Protein AF-A0A401Q8E2-F1 (afdb_monomer_lite)

Radius of gyration: 18.96 Å; chains: 1; bounding box: 40×31×49 Å

Structure (mmCIF, N/CA/C/O backbone):
data_AF-A0A401Q8E2-F1
#
_entry.id   AF-A0A401Q8E2-F1
#
loop_
_atom_site.group_PDB
_atom_site.id
_atom_site.type_symbol
_atom_site.label_atom_id
_atom_site.label_alt_id
_atom_site.label_comp_id
_atom_site.label_asym_id
_atom_site.label_entity_id
_atom_site.label_seq_id
_atom_site.pdbx_PDB_ins_code
_atom_site.Cartn_x
_atom_site.Cartn_y
_atom_site.Cartn_z
_atom_site.occupancy
_atom_site.B_iso_or_equiv
_atom_site.auth_seq_id
_atom_site.auth_comp_id
_atom_site.auth_asym_id
_atom_site.auth_atom_id
_atom_site.pdbx_PDB_model_num
ATOM 1 N N . LEU A 1 1 ? 2.905 4.002 6.937 1.00 76.94 1 LEU A N 1
ATOM 2 C CA . LEU A 1 1 ? 3.610 2.787 7.379 1.00 76.94 1 LEU A CA 1
ATOM 3 C C . LEU A 1 1 ? 5.098 3.098 7.454 1.00 76.94 1 LEU A C 1
ATOM 5 O O . LEU A 1 1 ? 5.553 3.261 8.570 1.00 76.94 1 LEU A O 1
ATOM 9 N N . SER A 1 2 ? 5.791 3.334 6.337 1.00 84.00 2 SER A N 1
ATOM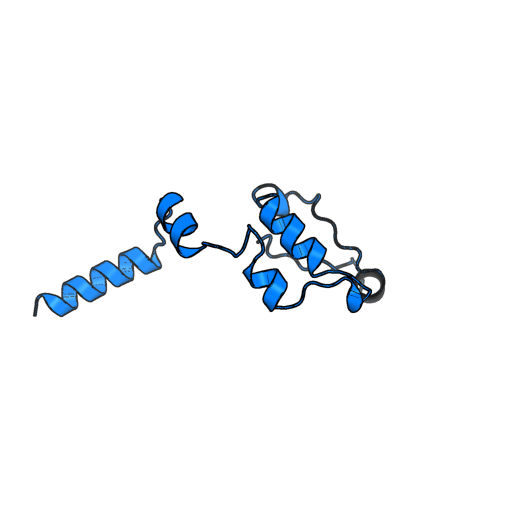 10 C CA . SER A 1 2 ? 7.158 3.897 6.322 1.00 84.00 2 SER A CA 1
ATOM 11 C C . SER A 1 2 ? 7.179 5.421 6.110 1.00 84.00 2 SER A C 1
ATOM 13 O O . SER A 1 2 ? 7.993 6.125 6.690 1.00 84.00 2 SER A O 1
ATOM 15 N N . GLY A 1 3 ? 6.236 5.946 5.312 1.00 84.75 3 GLY A N 1
ATOM 16 C CA . GLY A 1 3 ? 6.162 7.373 4.954 1.00 84.75 3 GLY A CA 1
ATOM 17 C C . GLY A 1 3 ? 6.891 7.735 3.654 1.00 84.75 3 GLY A C 1
ATOM 18 O O . GLY A 1 3 ? 6.824 8.885 3.231 1.00 84.75 3 GLY A O 1
ATOM 19 N N . LEU A 1 4 ? 7.527 6.756 3.007 1.00 86.50 4 LEU A N 1
ATOM 20 C CA . LEU A 1 4 ? 8.227 6.895 1.731 1.00 86.50 4 LEU A CA 1
ATOM 21 C C . LEU A 1 4 ? 7.362 6.385 0.568 1.00 86.50 4 LEU A C 1
ATOM 23 O O . LEU A 1 4 ? 6.459 5.566 0.765 1.00 86.50 4 LEU A O 1
ATOM 27 N N . SER A 1 5 ? 7.629 6.880 -0.643 1.00 89.94 5 SER A N 1
ATOM 28 C CA . SER A 1 5 ? 6.989 6.367 -1.860 1.00 89.94 5 SER A CA 1
ATOM 29 C C . SER A 1 5 ? 7.612 5.020 -2.257 1.00 89.94 5 SER A C 1
ATOM 31 O O . SER A 1 5 ? 8.835 4.943 -2.330 1.00 89.94 5 SER A O 1
ATOM 33 N N . PRO A 1 6 ? 6.807 3.986 -2.571 1.00 88.75 6 PRO A N 1
ATOM 34 C CA . PRO A 1 6 ? 7.307 2.647 -2.904 1.00 88.75 6 PRO A CA 1
ATOM 35 C C . PRO A 1 6 ? 8.028 2.544 -4.258 1.00 88.75 6 PRO A C 1
ATOM 37 O O . PRO A 1 6 ? 8.626 1.514 -4.538 1.00 88.75 6 PRO A O 1
ATOM 40 N N . PHE A 1 7 ? 7.944 3.570 -5.113 1.00 92.06 7 PHE A N 1
ATOM 41 C CA . PHE A 1 7 ? 8.516 3.550 -6.467 1.00 92.06 7 PHE A CA 1
ATOM 42 C C . PHE A 1 7 ? 9.498 4.692 -6.732 1.00 92.06 7 PHE A C 1
ATOM 44 O O . PHE A 1 7 ? 9.924 4.864 -7.871 1.00 92.06 7 PHE A O 1
ATOM 51 N N . LEU A 1 8 ? 9.813 5.510 -5.725 1.00 90.81 8 LEU A N 1
ATOM 52 C CA . LEU A 1 8 ? 10.698 6.660 -5.904 1.00 90.81 8 LEU A CA 1
ATOM 53 C C . LEU A 1 8 ? 12.100 6.187 -6.305 1.00 90.81 8 LEU A C 1
ATOM 55 O O . LEU A 1 8 ? 12.701 5.394 -5.590 1.00 90.81 8 LEU A O 1
ATOM 59 N N . GLY A 1 9 ? 12.584 6.672 -7.446 1.00 90.38 9 GLY A N 1
ATOM 60 C CA . GLY A 1 9 ? 13.980 6.561 -7.867 1.00 90.38 9 GLY A CA 1
ATOM 61 C C . GLY A 1 9 ? 14.679 7.919 -7.828 1.00 90.38 9 GLY A C 1
ATOM 62 O O . GLY A 1 9 ? 14.040 8.946 -7.588 1.00 90.38 9 GLY A O 1
ATOM 63 N N . ASP A 1 10 ? 15.974 7.938 -8.130 1.00 93.44 10 ASP A N 1
ATOM 64 C CA . ASP A 1 10 ? 16.797 9.155 -8.141 1.00 93.44 10 ASP A CA 1
ATOM 65 C C . ASP A 1 10 ? 16.410 10.112 -9.283 1.00 93.44 10 ASP A C 1
ATOM 67 O O . ASP A 1 10 ? 16.718 11.305 -9.257 1.00 93.44 10 ASP A O 1
ATOM 71 N N . THR A 1 11 ? 15.711 9.595 -10.300 1.00 97.00 11 THR A N 1
ATOM 72 C CA . THR A 1 11 ? 15.180 10.368 -11.429 1.00 97.00 11 THR A CA 1
ATOM 73 C C . THR A 1 11 ? 13.720 10.025 -11.726 1.00 97.00 11 THR A C 1
ATOM 75 O O . THR A 1 11 ? 13.220 8.950 -11.379 1.00 97.00 11 THR A O 1
ATOM 78 N N . ASP A 1 12 ? 13.032 10.907 -12.457 1.00 97.12 12 ASP A N 1
ATOM 79 C CA . ASP A 1 12 ? 11.669 10.648 -12.940 1.00 97.12 12 ASP A CA 1
ATOM 80 C C . ASP A 1 12 ? 11.605 9.402 -13.837 1.00 97.12 12 ASP A C 1
ATOM 82 O O . ASP A 1 12 ? 10.659 8.620 -13.759 1.00 97.12 12 ASP A O 1
ATOM 86 N N . ALA A 1 13 ? 12.628 9.187 -14.672 1.00 97.31 13 ALA A N 1
ATOM 87 C CA . ALA A 1 13 ? 12.711 8.025 -15.553 1.00 97.31 13 ALA A CA 1
ATOM 88 C C . ALA A 1 13 ? 12.818 6.716 -14.759 1.00 97.31 13 ALA A C 1
ATOM 90 O O . ALA A 1 13 ? 12.137 5.738 -15.075 1.00 97.31 13 ALA A O 1
ATOM 91 N N . GLU A 1 14 ? 13.633 6.708 -13.706 1.00 95.00 14 GLU A N 1
ATOM 92 C CA . GLU A 1 14 ? 13.749 5.569 -12.799 1.00 95.00 14 GLU A CA 1
ATOM 93 C C . GLU A 1 14 ? 12.448 5.333 -12.027 1.00 95.00 14 GLU A C 1
ATOM 95 O O . GLU A 1 14 ? 11.954 4.208 -11.984 1.00 95.00 14 GLU A O 1
ATOM 100 N N . THR A 1 15 ? 11.826 6.399 -11.519 1.00 95.31 15 THR A N 1
ATOM 101 C CA . THR A 1 15 ? 10.527 6.321 -10.838 1.00 95.31 15 THR A CA 1
ATOM 102 C C . THR A 1 15 ? 9.459 5.703 -11.744 1.00 95.31 15 THR A C 1
ATOM 104 O O . THR A 1 15 ? 8.725 4.798 -11.342 1.00 95.31 15 THR A O 1
ATOM 107 N N . LEU A 1 16 ? 9.390 6.140 -13.005 1.00 95.44 16 LEU A N 1
ATOM 108 C CA . LEU A 1 16 ? 8.484 5.565 -14.000 1.00 95.44 16 LEU A CA 1
ATOM 109 C C . LEU A 1 16 ? 8.800 4.092 -14.274 1.00 95.44 16 LEU A C 1
ATOM 111 O O . LEU A 1 16 ? 7.880 3.277 -14.356 1.00 95.44 16 LEU A O 1
ATOM 115 N N . SER A 1 17 ? 10.079 3.730 -14.378 1.00 95.69 17 SER A N 1
ATOM 116 C CA . SER A 1 17 ? 10.503 2.338 -14.543 1.00 95.69 17 SER A CA 1
ATOM 117 C C . SER A 1 17 ? 10.045 1.461 -13.371 1.00 95.69 17 SER A C 1
ATOM 119 O O . SER A 1 17 ? 9.444 0.404 -13.590 1.00 95.69 17 SER A O 1
ATOM 121 N N . ASN A 1 18 ? 10.228 1.925 -12.132 1.00 94.25 18 ASN A N 1
ATOM 122 C CA . ASN A 1 18 ? 9.794 1.226 -10.919 1.00 94.25 18 ASN A CA 1
ATOM 123 C C . ASN A 1 18 ? 8.272 1.024 -10.891 1.00 94.25 18 ASN A C 1
ATOM 125 O O . ASN A 1 18 ? 7.804 -0.069 -10.579 1.00 94.25 18 ASN A O 1
ATOM 129 N N . ILE A 1 19 ? 7.487 2.024 -11.310 1.00 93.62 19 ILE A N 1
ATOM 130 C CA . ILE A 1 19 ? 6.025 1.896 -11.452 1.00 93.62 19 ILE A CA 1
ATOM 131 C C . ILE A 1 19 ? 5.666 0.823 -12.491 1.00 93.62 19 ILE A C 1
ATOM 133 O O . ILE A 1 19 ? 4.843 -0.058 -12.228 1.00 93.62 19 ILE A O 1
ATOM 137 N N . LEU A 1 20 ? 6.277 0.876 -13.679 1.00 92.62 20 LEU A N 1
ATOM 138 C CA . LEU A 1 20 ? 5.964 -0.027 -14.794 1.00 92.62 20 LEU A CA 1
ATOM 139 C C . LEU A 1 20 ? 6.327 -1.487 -14.500 1.00 92.62 20 LEU A C 1
ATOM 141 O O . LEU A 1 20 ? 5.638 -2.403 -14.960 1.00 92.62 20 LEU A O 1
ATOM 145 N N . THR A 1 21 ? 7.403 -1.691 -13.746 1.00 91.56 21 THR A N 1
ATOM 146 C CA . THR A 1 21 ? 7.884 -3.007 -13.306 1.00 91.56 21 THR A CA 1
ATOM 147 C C . THR A 1 21 ? 7.257 -3.457 -11.991 1.00 91.56 21 THR A C 1
ATOM 149 O O . THR A 1 21 ? 7.313 -4.640 -11.672 1.00 91.56 21 THR A O 1
ATOM 152 N N . THR A 1 22 ? 6.601 -2.542 -11.271 1.00 89.69 22 THR A N 1
ATOM 153 C CA . THR A 1 22 ? 6.092 -2.764 -9.912 1.00 89.69 22 THR A CA 1
ATOM 154 C C . THR A 1 22 ? 7.207 -3.198 -8.953 1.00 89.69 22 THR A C 1
ATOM 156 O O . THR A 1 22 ? 7.014 -4.037 -8.078 1.00 89.69 22 THR A O 1
ATOM 159 N N . ASN A 1 23 ? 8.393 -2.619 -9.136 1.00 82.06 23 ASN A N 1
ATOM 160 C CA . ASN A 1 23 ? 9.547 -2.858 -8.286 1.00 82.06 23 ASN A CA 1
ATOM 161 C C . ASN A 1 23 ? 9.412 -2.027 -7.001 1.00 82.06 23 ASN A C 1
ATOM 163 O O . ASN A 1 23 ? 9.637 -0.820 -7.019 1.00 82.06 23 ASN A O 1
ATOM 167 N N . CYS A 1 24 ? 8.987 -2.673 -5.915 1.00 82.06 24 CYS A N 1
ATOM 168 C CA . CYS A 1 24 ? 8.856 -2.095 -4.579 1.00 82.06 24 CYS A CA 1
ATOM 169 C C . CYS A 1 24 ? 9.626 -2.987 -3.600 1.00 82.06 24 CYS A C 1
ATOM 171 O O . CYS A 1 24 ? 9.289 -4.162 -3.457 1.00 82.06 24 CYS A O 1
ATOM 173 N N . SER A 1 25 ? 10.636 -2.434 -2.928 1.00 81.31 25 SER A N 1
ATOM 174 C CA . SER A 1 25 ? 11.379 -3.135 -1.876 1.00 81.31 25 SER A CA 1
ATOM 175 C C . SER A 1 25 ? 10.796 -2.824 -0.498 1.00 81.31 25 SER A C 1
ATOM 177 O O . SER A 1 25 ? 10.320 -1.717 -0.246 1.00 81.31 25 SER A O 1
ATOM 179 N N . PHE A 1 26 ? 10.838 -3.811 0.396 1.00 80.62 26 PHE A N 1
ATOM 180 C CA . PHE A 1 26 ? 10.502 -3.660 1.815 1.00 80.62 26 PHE A CA 1
ATOM 181 C C . PHE A 1 26 ? 11.730 -3.846 2.719 1.00 80.62 26 PHE A C 1
ATOM 183 O O . PHE A 1 26 ? 11.567 -3.960 3.933 1.00 80.62 26 PHE A O 1
ATOM 190 N N . ASP A 1 27 ? 12.932 -3.886 2.133 1.00 73.56 27 ASP A N 1
ATOM 191 C CA . ASP A 1 27 ? 14.195 -4.159 2.833 1.00 73.56 27 ASP A CA 1
ATOM 192 C C . ASP A 1 27 ? 14.813 -2.904 3.479 1.00 73.56 27 ASP A C 1
ATOM 194 O O . ASP A 1 27 ? 15.857 -2.983 4.125 1.00 73.56 27 ASP A O 1
ATOM 198 N N . ASP A 1 28 ? 14.166 -1.745 3.341 1.00 75.31 28 ASP A N 1
ATOM 199 C CA . ASP A 1 28 ? 14.613 -0.503 3.968 1.00 75.31 28 ASP A CA 1
ATOM 200 C C . ASP A 1 28 ? 14.353 -0.508 5.482 1.00 75.31 28 ASP A C 1
ATOM 202 O O . ASP A 1 28 ? 13.313 -0.980 5.950 1.00 75.31 28 ASP A O 1
ATOM 206 N N . GLU A 1 29 ? 15.226 0.153 6.252 1.00 81.75 29 GLU A N 1
ATOM 207 C CA . GLU A 1 29 ? 15.046 0.406 7.697 1.00 81.75 29 GLU A CA 1
ATOM 208 C C . GLU A 1 29 ? 13.665 1.009 8.018 1.00 81.75 29 GLU A C 1
ATOM 210 O O . GLU A 1 29 ? 13.067 0.753 9.065 1.00 81.75 29 GLU A O 1
ATOM 215 N N . ALA A 1 30 ? 13.095 1.756 7.070 1.00 80.44 30 ALA A N 1
ATOM 216 C CA . ALA A 1 30 ? 11.762 2.334 7.177 1.00 80.44 30 ALA A CA 1
ATOM 217 C C . ALA A 1 30 ? 10.632 1.285 7.316 1.00 80.44 30 ALA A C 1
ATOM 219 O O . ALA A 1 30 ? 9.506 1.646 7.675 1.00 80.44 30 ALA A O 1
ATOM 220 N N . PHE A 1 31 ? 10.915 0.003 7.054 1.00 83.38 31 PHE A N 1
ATOM 221 C CA . PHE A 1 31 ? 10.001 -1.129 7.198 1.00 83.38 31 PHE A CA 1
ATOM 222 C C . PHE A 1 31 ? 10.339 -2.103 8.330 1.00 83.38 31 PHE A C 1
ATOM 224 O O . PHE A 1 31 ? 9.589 -3.060 8.539 1.00 83.38 31 PHE A O 1
ATOM 231 N N . GLU A 1 32 ? 11.379 -1.836 9.122 1.00 85.69 32 GLU A N 1
ATOM 232 C CA . GLU A 1 32 ? 11.794 -2.700 10.235 1.00 85.69 32 GLU A CA 1
ATOM 233 C C . GLU A 1 32 ? 10.667 -2.911 11.263 1.00 85.69 32 GLU A C 1
ATOM 235 O O . GLU A 1 32 ? 10.400 -4.025 11.706 1.00 85.69 32 GLU A O 1
ATOM 240 N N . ASN A 1 33 ? 9.932 -1.844 11.587 1.00 85.88 33 ASN A N 1
ATOM 241 C CA . ASN A 1 33 ? 8.856 -1.871 12.586 1.00 85.88 33 ASN A CA 1
ATOM 242 C C . ASN A 1 33 ? 7.469 -2.179 11.995 1.00 85.88 33 ASN A C 1
ATOM 244 O O . ASN A 1 33 ? 6.443 -2.011 12.661 1.00 85.88 33 ASN A O 1
ATOM 248 N N . ILE A 1 34 ? 7.409 -2.584 10.727 1.00 88.75 34 ILE A N 1
ATOM 249 C CA . ILE A 1 34 ? 6.163 -2.923 10.043 1.00 88.75 34 ILE A CA 1
ATOM 250 C C . ILE A 1 34 ? 5.961 -4.435 10.112 1.00 88.75 34 ILE A C 1
ATOM 252 O O . ILE A 1 34 ? 6.833 -5.203 9.727 1.00 88.75 34 ILE A O 1
ATOM 256 N N . SER A 1 35 ? 4.781 -4.866 10.566 1.00 90.88 35 SER A N 1
ATOM 257 C CA . SER A 1 35 ? 4.445 -6.290 10.668 1.00 90.88 35 SER A CA 1
ATOM 258 C C . SER A 1 35 ? 4.463 -6.987 9.307 1.00 90.88 35 SER A C 1
ATOM 260 O O . SER A 1 35 ? 3.982 -6.412 8.330 1.00 90.88 35 SER A O 1
ATOM 262 N N . GLU A 1 36 ? 4.863 -8.256 9.272 1.00 91.38 36 GLU A N 1
ATOM 263 C CA . GLU A 1 36 ? 4.864 -9.074 8.048 1.00 91.38 36 GLU A CA 1
ATOM 264 C C . GLU A 1 36 ? 3.481 -9.151 7.383 1.00 91.38 36 GLU A C 1
ATOM 266 O O . GLU A 1 36 ? 3.373 -8.934 6.180 1.00 91.38 36 GLU A O 1
ATOM 271 N N . ASP A 1 37 ? 2.402 -9.276 8.167 1.00 93.38 37 ASP A N 1
ATOM 272 C CA . ASP A 1 37 ? 1.016 -9.187 7.675 1.00 93.38 37 ASP A CA 1
ATOM 273 C C . ASP A 1 37 ? 0.749 -7.908 6.851 1.00 93.38 37 ASP A C 1
ATOM 275 O O . ASP A 1 37 ? -0.058 -7.904 5.924 1.00 93.38 37 ASP A O 1
ATOM 279 N N . ALA A 1 38 ? 1.397 -6.793 7.198 1.00 92.50 38 ALA A N 1
ATOM 280 C CA . ALA A 1 38 ? 1.222 -5.523 6.496 1.00 92.50 38 ALA A CA 1
ATOM 281 C C . ALA A 1 38 ? 1.992 -5.504 5.174 1.00 92.50 38 ALA A C 1
ATOM 283 O O . ALA A 1 38 ? 1.475 -5.001 4.178 1.00 92.50 38 ALA A O 1
ATOM 284 N N . LYS A 1 39 ? 3.221 -6.037 5.174 1.00 92.25 39 LYS A N 1
ATOM 285 C CA . LYS A 1 39 ? 4.061 -6.149 3.976 1.00 92.25 39 LYS A CA 1
ATOM 286 C C . LYS A 1 39 ? 3.403 -7.083 2.962 1.00 92.25 39 LYS A C 1
ATOM 288 O O . LYS A 1 39 ? 3.228 -6.691 1.812 1.00 92.25 39 LYS A O 1
ATOM 293 N N . ASP A 1 40 ? 2.923 -8.242 3.417 1.00 94.56 40 ASP A N 1
ATOM 294 C CA . ASP A 1 40 ? 2.172 -9.198 2.596 1.00 94.56 40 ASP A CA 1
ATOM 295 C C . ASP A 1 40 ? 0.904 -8.565 2.004 1.00 94.56 40 ASP A C 1
ATOM 297 O O . ASP A 1 40 ? 0.646 -8.654 0.801 1.00 94.56 40 ASP A O 1
ATOM 301 N N . PHE A 1 41 ? 0.147 -7.814 2.809 1.00 95.31 41 PHE A N 1
ATOM 302 C CA . PHE A 1 41 ? -1.025 -7.100 2.308 1.00 95.31 41 PHE A CA 1
ATOM 303 C C . PHE A 1 41 ? -0.685 -6.114 1.178 1.00 95.31 41 PHE A C 1
ATOM 305 O O . PHE A 1 41 ? -1.396 -6.061 0.174 1.00 95.31 41 PHE A O 1
ATOM 312 N N . ILE A 1 42 ? 0.390 -5.330 1.325 1.00 93.88 42 ILE A N 1
ATOM 313 C CA . ILE A 1 42 ? 0.828 -4.373 0.298 1.00 93.88 42 ILE A CA 1
ATOM 314 C C . ILE A 1 42 ? 1.313 -5.115 -0.955 1.00 93.88 42 ILE A C 1
ATOM 316 O O . ILE A 1 42 ? 0.951 -4.715 -2.062 1.00 93.88 42 ILE A O 1
ATOM 320 N N . ALA A 1 43 ? 2.067 -6.207 -0.803 1.00 92.88 43 ALA A N 1
ATOM 321 C CA . ALA A 1 43 ? 2.556 -7.014 -1.920 1.00 92.88 43 ALA A CA 1
ATOM 322 C C . ALA A 1 43 ? 1.409 -7.572 -2.781 1.00 92.88 43 ALA A C 1
ATOM 324 O O . ALA A 1 43 ? 1.488 -7.541 -4.005 1.00 92.88 43 ALA A O 1
ATOM 325 N N . ASN A 1 44 ? 0.294 -7.979 -2.165 1.00 95.19 44 ASN A N 1
ATOM 326 C CA . ASN A 1 44 ? -0.899 -8.452 -2.879 1.00 95.19 44 ASN A CA 1
ATOM 327 C C . ASN A 1 44 ? -1.711 -7.333 -3.577 1.00 95.19 44 ASN A C 1
ATOM 329 O O . ASN A 1 44 ? -2.628 -7.605 -4.362 1.00 95.19 44 ASN A O 1
ATOM 333 N N . LEU A 1 45 ? -1.399 -6.062 -3.304 1.00 94.81 45 LEU A N 1
ATOM 334 C CA . LEU A 1 45 ? -1.991 -4.897 -3.971 1.00 94.81 45 LEU A CA 1
ATOM 335 C C . LEU A 1 45 ? -1.099 -4.352 -5.086 1.00 94.81 45 LEU A C 1
ATOM 337 O O . LEU A 1 45 ? -1.599 -3.961 -6.146 1.00 94.81 45 LEU A O 1
ATOM 341 N N . LEU A 1 46 ? 0.212 -4.329 -4.853 1.00 93.75 46 LEU A N 1
ATOM 342 C CA . LEU A 1 46 ? 1.219 -3.876 -5.804 1.00 93.75 46 LEU A CA 1
ATOM 343 C C . LEU A 1 46 ? 1.601 -5.025 -6.746 1.00 93.75 46 LEU A C 1
ATOM 345 O O . LEU A 1 46 ? 2.737 -5.481 -6.774 1.00 93.75 46 LEU A O 1
ATOM 349 N N . ILE A 1 47 ? 0.630 -5.482 -7.543 1.00 92.75 47 ILE A N 1
ATOM 350 C CA . ILE A 1 47 ? 0.830 -6.483 -8.600 1.00 92.75 47 ILE A CA 1
ATOM 351 C C . ILE A 1 47 ? 0.542 -5.843 -9.956 1.00 92.75 47 ILE A C 1
ATOM 353 O O . ILE A 1 47 ? -0.523 -5.254 -10.174 1.00 92.75 47 ILE A O 1
ATOM 357 N N . ARG A 1 48 ? 1.474 -5.995 -10.903 1.00 90.31 48 ARG A N 1
ATOM 358 C CA . ARG A 1 48 ? 1.359 -5.439 -12.259 1.00 90.31 48 ARG A CA 1
ATOM 359 C C . ARG A 1 48 ? 0.074 -5.896 -12.949 1.00 90.31 48 ARG A C 1
ATOM 361 O O . ARG A 1 48 ? -0.740 -5.077 -13.393 1.00 90.31 48 ARG A O 1
ATOM 368 N N . GLU A 1 49 ? -0.135 -7.208 -12.997 1.00 92.88 49 GLU A N 1
ATOM 369 C CA . GLU A 1 49 ? -1.305 -7.815 -13.618 1.00 92.88 49 GLU A CA 1
ATOM 370 C C . GLU A 1 49 ? -2.560 -7.601 -12.762 1.00 92.88 49 GLU A C 1
ATOM 372 O O . GLU A 1 49 ? -2.616 -7.969 -11.591 1.00 92.88 49 GLU A O 1
ATOM 377 N N . LYS A 1 50 ? -3.601 -7.002 -13.352 1.00 91.25 50 LYS A N 1
ATOM 378 C CA . LYS A 1 50 ? -4.846 -6.678 -12.637 1.00 91.25 50 LYS A CA 1
ATOM 379 C C . LYS A 1 50 ? -5.531 -7.915 -12.044 1.00 91.25 50 LYS A C 1
ATOM 381 O O . LYS A 1 50 ? -6.132 -7.802 -10.983 1.00 91.25 50 LYS A O 1
ATOM 386 N N . SER A 1 51 ? -5.468 -9.051 -12.733 1.00 93.81 51 SER A N 1
ATOM 387 C CA . SER A 1 51 ? -6.064 -10.329 -12.315 1.00 93.81 51 SER A CA 1
ATOM 388 C C . SER A 1 51 ? -5.435 -10.885 -11.031 1.00 93.81 51 SER A C 1
ATOM 390 O O . SER A 1 51 ? -6.132 -11.536 -10.259 1.00 93.81 51 SER A O 1
ATOM 392 N N . GLY A 1 52 ? -4.151 -10.600 -10.791 1.00 92.75 52 GLY A N 1
ATOM 393 C CA . GLY A 1 52 ? -3.431 -11.026 -9.591 1.00 92.75 52 GLY A CA 1
ATOM 394 C C . GLY A 1 52 ? -3.661 -10.123 -8.378 1.00 92.75 52 GLY A C 1
ATOM 395 O O . GLY A 1 52 ? -3.439 -10.559 -7.254 1.00 92.75 52 GLY A O 1
ATOM 396 N N . ARG A 1 53 ? -4.131 -8.883 -8.576 1.00 96.25 53 ARG A N 1
ATOM 397 C CA . ARG A 1 53 ? -4.384 -7.945 -7.472 1.00 96.25 53 ARG A CA 1
ATOM 398 C C . ARG A 1 53 ? -5.580 -8.376 -6.643 1.00 96.25 53 ARG A C 1
ATOM 400 O O . ARG A 1 53 ? -6.629 -8.739 -7.181 1.00 96.25 53 ARG A O 1
ATOM 407 N N . PHE A 1 54 ? -5.479 -8.193 -5.333 1.00 97.50 54 PHE A N 1
ATOM 408 C CA . PHE A 1 54 ? -6.644 -8.335 -4.473 1.00 97.50 54 PHE A CA 1
ATOM 409 C C . PHE A 1 54 ? -7.750 -7.345 -4.841 1.00 97.50 54 PHE A C 1
ATOM 411 O O . PHE A 1 54 ? -7.561 -6.133 -4.950 1.00 97.50 54 PHE A O 1
ATOM 418 N N . SER A 1 55 ? -8.956 -7.887 -4.971 1.00 97.00 55 SER A N 1
ATOM 419 C CA . SER A 1 55 ? -10.185 -7.107 -4.938 1.00 97.00 55 SER A CA 1
ATOM 420 C C . SER A 1 55 ? -10.424 -6.534 -3.540 1.00 97.00 55 SER A C 1
ATOM 422 O O . SER A 1 55 ? -9.994 -7.102 -2.536 1.00 97.00 55 SER A O 1
ATOM 424 N N . ALA A 1 56 ? -11.217 -5.464 -3.444 1.00 96.44 56 ALA A N 1
ATOM 425 C CA . ALA A 1 56 ? -11.600 -4.885 -2.153 1.00 96.44 56 ALA A CA 1
ATOM 426 C C . ALA A 1 56 ? -12.222 -5.922 -1.192 1.00 96.44 56 ALA A C 1
ATOM 428 O O . ALA A 1 56 ? -11.958 -5.900 0.009 1.00 96.44 56 ALA A O 1
ATOM 429 N N . ALA A 1 57 ? -13.002 -6.873 -1.720 1.00 96.62 57 ALA A N 1
ATOM 430 C CA . ALA A 1 57 ? -13.593 -7.952 -0.931 1.00 96.62 57 ALA A CA 1
ATOM 431 C C . ALA A 1 57 ? -12.547 -8.939 -0.383 1.00 96.62 57 ALA A C 1
ATOM 433 O O . ALA A 1 57 ? -12.711 -9.438 0.730 1.00 96.62 57 ALA A O 1
ATOM 434 N N . GLN A 1 58 ? -11.479 -9.223 -1.137 1.00 96.56 58 GLN A N 1
ATOM 435 C CA . GLN A 1 58 ? -10.342 -10.007 -0.643 1.00 96.56 58 GLN A CA 1
ATOM 436 C C . GLN A 1 58 ? -9.552 -9.215 0.403 1.00 96.56 58 GLN A C 1
ATOM 438 O O . GLN A 1 58 ? -9.242 -9.762 1.459 1.00 96.56 58 GLN A O 1
ATOM 443 N N . CYS A 1 59 ? -9.330 -7.915 0.180 1.00 96.56 59 CYS A N 1
ATOM 444 C CA . CYS A 1 59 ? -8.626 -7.054 1.131 1.00 96.56 59 CYS A CA 1
ATOM 445 C C . CYS A 1 59 ? -9.278 -7.044 2.517 1.00 96.56 59 CYS A C 1
ATOM 447 O O . CYS A 1 59 ? -8.586 -7.143 3.525 1.00 96.56 59 CYS A O 1
ATOM 449 N N . LEU A 1 60 ? -10.612 -6.979 2.576 1.00 94.88 60 LEU A N 1
ATOM 450 C CA . LEU A 1 60 ? -11.363 -6.992 3.838 1.00 94.88 60 LEU A CA 1
ATOM 451 C C . LEU A 1 60 ? -11.219 -8.301 4.628 1.00 94.88 60 LEU A C 1
ATOM 453 O O . LEU A 1 60 ? -11.426 -8.311 5.840 1.00 94.88 60 LEU A O 1
ATOM 457 N N . LYS A 1 61 ? -10.875 -9.404 3.957 1.00 95.19 61 LYS A N 1
ATOM 458 C CA . LYS A 1 61 ? -10.673 -10.716 4.585 1.00 95.19 61 LYS A CA 1
ATOM 459 C C . LYS A 1 61 ? -9.230 -10.941 5.030 1.00 95.19 61 LYS A C 1
ATOM 461 O O . LYS A 1 61 ? -8.988 -11.860 5.810 1.00 95.19 61 LYS A O 1
ATOM 466 N N . HIS A 1 62 ? -8.291 -10.126 4.552 1.00 96.69 62 HIS A N 1
ATOM 467 C CA . HIS A 1 62 ? -6.874 -10.285 4.845 1.00 96.69 62 HIS A CA 1
ATOM 468 C C . HIS A 1 62 ? -6.596 -10.146 6.350 1.00 96.69 62 HIS A C 1
ATOM 470 O O . HIS A 1 62 ? -7.1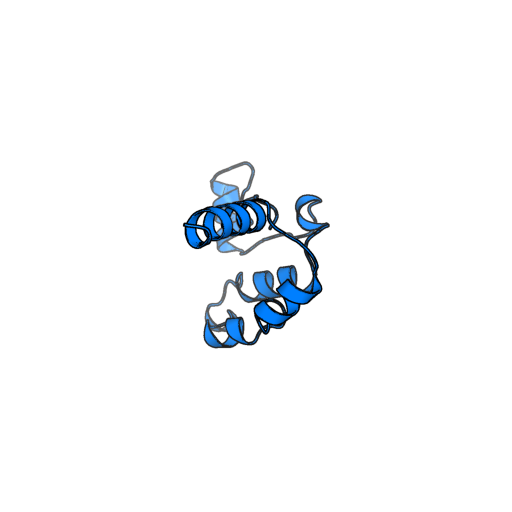43 -9.223 6.962 1.00 96.69 62 HIS A O 1
ATOM 476 N N . PRO A 1 63 ? -5.734 -10.982 6.962 1.00 93.56 63 PRO A N 1
ATOM 477 C CA . PRO A 1 63 ? -5.436 -10.918 8.391 1.00 93.56 63 PRO A CA 1
ATOM 478 C C . PRO A 1 63 ? -5.061 -9.518 8.867 1.00 93.56 63 PRO A C 1
ATOM 480 O O . PRO A 1 63 ? -5.545 -9.093 9.911 1.00 93.56 63 PRO A O 1
ATOM 483 N N . TRP A 1 64 ? -4.282 -8.763 8.090 1.00 93.25 64 TRP A N 1
ATOM 484 C CA . TRP A 1 64 ? -3.876 -7.405 8.460 1.00 93.25 64 TRP A CA 1
ATOM 485 C C . TRP A 1 64 ? -5.048 -6.427 8.677 1.00 93.25 64 TRP A C 1
ATOM 487 O O . TRP A 1 64 ? -5.006 -5.611 9.596 1.00 93.25 64 TRP A O 1
ATOM 497 N N . VAL A 1 65 ? -6.113 -6.538 7.873 1.00 93.31 65 VAL A N 1
ATOM 498 C CA . VAL A 1 65 ? -7.280 -5.629 7.887 1.00 93.31 65 VAL A CA 1
ATOM 499 C C . VAL A 1 65 ? -8.465 -6.218 8.657 1.00 93.31 65 VAL A C 1
ATOM 501 O O . VAL A 1 65 ? -9.285 -5.491 9.223 1.00 93.31 65 VAL A O 1
ATOM 504 N N . ASN A 1 66 ? -8.580 -7.540 8.705 1.00 92.69 66 ASN A N 1
ATOM 505 C CA . ASN A 1 66 ? -9.666 -8.204 9.402 1.00 92.69 66 ASN A CA 1
ATOM 506 C C . ASN A 1 66 ? -9.522 -8.033 10.927 1.00 92.69 66 ASN A C 1
ATOM 508 O O . ASN A 1 66 ? -8.421 -8.025 11.483 1.00 92.69 66 ASN A O 1
ATOM 512 N N . ASN A 1 67 ? -10.653 -7.920 11.627 1.00 86.25 67 ASN 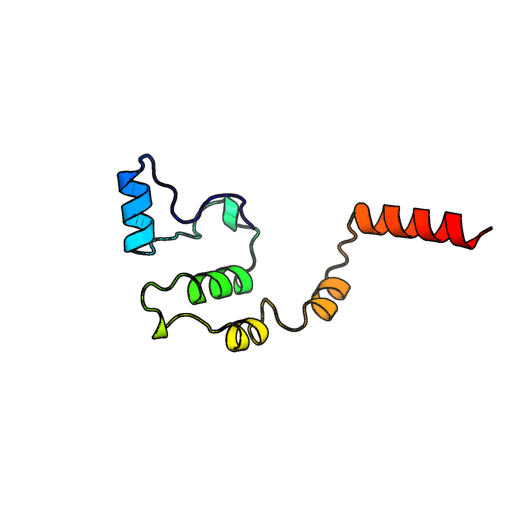A N 1
ATOM 513 C CA . ASN A 1 67 ? -10.723 -7.803 13.086 1.00 86.25 67 ASN A CA 1
ATOM 514 C C . ASN A 1 67 ? -9.912 -6.634 13.685 1.00 86.25 67 ASN A C 1
ATOM 516 O O . ASN A 1 67 ? -9.521 -6.690 14.852 1.00 86.25 67 ASN A O 1
ATOM 520 N N . VAL A 1 68 ? -9.690 -5.547 12.933 1.00 84.25 68 VAL A N 1
ATOM 521 C CA . VAL A 1 68 ? -8.928 -4.365 13.396 1.00 84.25 68 VAL A CA 1
ATOM 522 C C . VAL A 1 68 ? -9.464 -3.800 14.713 1.00 84.25 68 VAL A C 1
ATOM 524 O O . VAL A 1 68 ? -8.683 -3.400 15.571 1.00 84.25 68 VAL A O 1
ATOM 527 N N . SER A 1 69 ? -10.782 -3.819 14.930 1.00 81.25 69 SER A N 1
ATOM 528 C CA . SER A 1 69 ? -11.387 -3.361 16.189 1.00 81.25 69 SER A CA 1
ATOM 529 C C . SER A 1 69 ? -10.960 -4.200 17.399 1.00 81.25 69 SER A C 1
ATOM 531 O O . SER A 1 69 ? -10.773 -3.655 18.486 1.00 81.25 69 SER A O 1
ATOM 533 N N . VAL A 1 70 ? -10.778 -5.509 17.217 1.00 84.25 70 VAL A N 1
ATOM 534 C CA . VAL A 1 70 ? -10.310 -6.432 18.257 1.00 84.25 70 VAL A CA 1
ATOM 535 C C . VAL A 1 70 ? -8.808 -6.252 18.465 1.00 84.25 70 VAL A C 1
ATOM 537 O O . VAL A 1 70 ? -8.374 -6.021 19.593 1.00 84.25 70 VAL A O 1
ATOM 540 N N . LYS A 1 71 ? -8.029 -6.243 17.376 1.00 82.50 71 LYS A N 1
ATOM 541 C CA . LYS A 1 71 ? -6.571 -6.042 17.405 1.00 82.50 71 LYS A CA 1
ATOM 542 C C . LYS A 1 71 ? -6.184 -4.704 18.048 1.00 82.50 71 LYS A C 1
ATOM 544 O O . LYS A 1 71 ? -5.282 -4.651 18.877 1.00 82.50 71 LYS A O 1
ATOM 549 N N . SER A 1 72 ? -6.922 -3.632 17.750 1.00 80.62 72 SER A N 1
ATOM 550 C CA . SER A 1 72 ? -6.698 -2.300 18.328 1.00 80.62 72 SER A CA 1
ATOM 551 C C . SER A 1 72 ? -6.998 -2.226 19.825 1.00 80.62 72 SER A C 1
ATOM 553 O O . SER A 1 72 ? -6.442 -1.366 20.503 1.00 80.62 72 SER A O 1
ATOM 555 N N . ARG A 1 73 ? -7.896 -3.063 20.354 1.00 79.62 73 ARG A N 1
ATOM 556 C CA . ARG A 1 73 ? -8.149 -3.119 21.803 1.00 79.62 73 ARG A CA 1
ATOM 557 C C . ARG A 1 73 ? -7.032 -3.862 22.532 1.00 79.62 73 ARG A C 1
ATOM 559 O O . ARG A 1 73 ? -6.719 -3.509 23.661 1.00 79.62 73 ARG A O 1
ATOM 566 N N . GLN A 1 74 ? -6.444 -4.867 21.885 1.00 80.50 74 GLN A N 1
ATOM 567 C CA . GLN A 1 74 ? -5.375 -5.696 22.447 1.00 80.50 74 GLN A CA 1
ATOM 568 C C . GLN A 1 74 ? -4.010 -5.001 22.440 1.00 80.50 74 GLN A C 1
ATOM 570 O O . GLN A 1 74 ? -3.195 -5.274 23.312 1.00 80.50 74 GLN A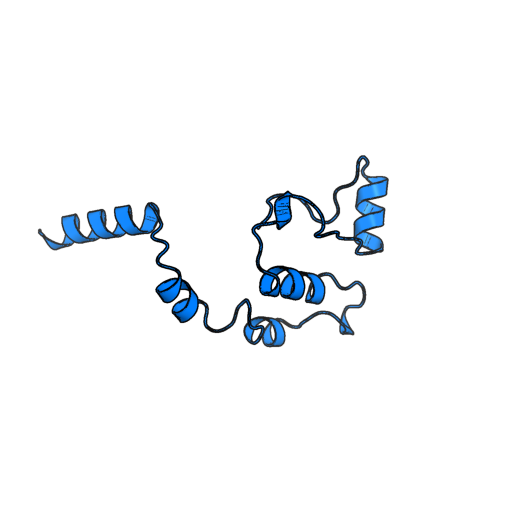 O 1
ATOM 575 N N . SER A 1 75 ? -3.763 -4.081 21.502 1.00 78.38 75 SER A N 1
ATOM 576 C CA . SER A 1 75 ? -2.472 -3.394 21.388 1.00 78.38 75 SER A CA 1
ATOM 577 C C . SER A 1 75 ? -2.159 -2.450 22.554 1.00 78.38 75 SER A C 1
ATOM 579 O O . SER A 1 75 ? -1.009 -2.056 22.714 1.00 78.38 75 SER A O 1
ATOM 581 N N . GLY A 1 76 ? -3.153 -2.056 23.361 1.00 75.94 76 GLY A N 1
ATOM 582 C CA . GLY A 1 76 ? -2.956 -1.165 24.514 1.00 75.94 76 GLY A CA 1
ATOM 583 C C . GLY A 1 76 ? -2.482 0.253 24.154 1.00 75.94 76 GLY A C 1
ATOM 584 O O . GLY 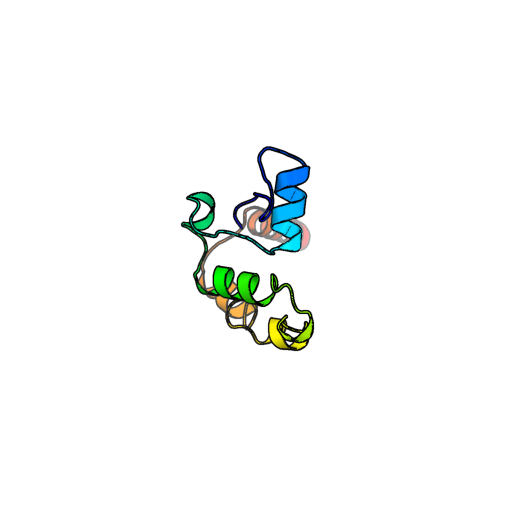A 1 76 ? -2.221 1.061 25.043 1.00 75.94 76 GLY A O 1
ATOM 585 N N . ILE A 1 77 ? -2.388 0.581 22.859 1.00 80.88 77 ILE A N 1
ATOM 586 C CA . ILE A 1 77 ? -1.924 1.880 22.369 1.00 80.88 77 ILE A CA 1
ATOM 587 C C . ILE A 1 77 ? -3.055 2.893 22.523 1.00 80.88 77 ILE A C 1
ATOM 589 O O . ILE A 1 77 ? -4.087 2.801 21.857 1.00 80.88 77 ILE A O 1
ATOM 593 N N . GLN A 1 78 ? -2.844 3.903 23.366 1.00 80.94 78 GLN A N 1
ATOM 594 C CA . GLN A 1 78 ? -3.781 5.009 23.512 1.00 80.94 78 GLN A CA 1
ATOM 595 C C . GLN A 1 78 ? -3.261 6.263 22.809 1.00 80.94 78 GLN A C 1
ATOM 597 O O . GLN A 1 78 ? -2.251 6.852 23.192 1.00 80.94 78 GLN A O 1
ATOM 602 N N . LEU A 1 79 ? -3.990 6.711 21.787 1.00 84.50 79 LEU A N 1
ATOM 603 C CA . LEU A 1 79 ? -3.614 7.908 21.039 1.00 84.50 79 LEU A CA 1
ATOM 604 C C . LEU A 1 79 ? -3.871 9.170 21.875 1.00 84.50 79 LEU A C 1
ATOM 606 O O . LEU A 1 79 ? -4.890 9.285 22.564 1.00 84.50 79 LEU A O 1
ATOM 610 N N . LYS A 1 80 ? -2.993 10.177 21.753 1.00 89.38 80 LYS A N 1
ATOM 611 C CA . LYS A 1 80 ? -3.192 11.494 22.393 1.00 89.38 80 LYS A CA 1
ATOM 612 C C . LYS A 1 80 ? -4.558 12.094 22.041 1.00 89.38 80 LYS A C 1
ATOM 614 O O . LYS A 1 80 ? -5.238 12.619 22.917 1.00 89.38 80 LYS A O 1
ATOM 619 N N . SER A 1 81 ? -4.998 11.956 20.790 1.00 90.62 81 SER A N 1
ATOM 620 C CA . SER A 1 81 ? -6.325 12.396 20.338 1.00 90.62 81 SER A CA 1
ATOM 621 C C . SER A 1 81 ? -7.464 11.713 21.102 1.00 90.62 81 SER A C 1
ATOM 623 O O . SER A 1 81 ? -8.407 12.383 21.511 1.00 90.62 81 SER A O 1
ATOM 625 N N . GLN A 1 82 ? -7.357 10.409 21.376 1.00 88.19 82 GLN A N 1
ATOM 626 C CA . GLN A 1 82 ? -8.350 9.666 22.157 1.00 88.19 82 GLN A CA 1
ATOM 627 C C . GLN A 1 82 ? -8.395 10.135 23.620 1.00 88.19 82 GLN A C 1
ATOM 629 O O . GLN A 1 82 ? -9.479 10.265 24.186 1.00 88.19 82 GLN A O 1
ATOM 634 N N . LEU A 1 83 ? -7.241 10.420 24.239 1.00 90.69 83 LEU A N 1
ATOM 635 C CA . LEU A 1 83 ? -7.169 11.005 25.590 1.00 90.69 83 LEU A CA 1
ATOM 636 C C . LEU A 1 83 ? -7.839 12.380 25.648 1.00 90.69 83 LEU A C 1
ATOM 638 O O . LEU A 1 83 ? -8.669 12.640 26.522 1.00 90.69 83 LEU A O 1
ATOM 642 N N . LEU A 1 84 ? -7.484 13.255 24.707 1.00 95.62 84 LEU A N 1
ATOM 643 C CA . LEU A 1 84 ? -8.016 14.612 24.630 1.00 95.62 84 LEU A CA 1
ATOM 644 C C . LEU A 1 84 ? -9.525 14.607 24.370 1.00 95.62 84 LEU A C 1
ATOM 646 O O . LEU A 1 84 ? -10.253 15.345 25.033 1.00 95.62 84 LEU A O 1
ATOM 650 N N . LEU A 1 85 ? -10.004 13.725 23.486 1.00 93.62 85 LEU A N 1
ATOM 651 C CA . LEU A 1 85 ? -11.429 13.546 23.218 1.00 93.62 85 LEU A CA 1
ATOM 652 C C . LEU A 1 85 ? -12.181 13.072 24.468 1.00 93.62 85 LEU A C 1
ATOM 654 O O . LEU A 1 85 ? -13.196 13.669 24.818 1.00 93.62 85 LEU A O 1
ATOM 658 N N . LYS A 1 86 ? -11.667 12.067 25.192 1.00 92.06 86 LYS A N 1
ATOM 659 C CA . LYS A 1 86 ? -12.265 11.617 26.464 1.00 92.06 86 LYS A CA 1
ATOM 660 C C . LYS A 1 86 ? -12.354 12.761 27.478 1.00 92.06 86 LYS A C 1
ATOM 662 O O . LYS A 1 86 ? -13.410 12.970 28.068 1.00 92.06 86 LYS A O 1
ATOM 667 N N . LYS A 1 87 ? -11.280 13.544 27.645 1.00 94.81 87 LYS A N 1
ATOM 668 C CA . LYS A 1 87 ? -11.256 14.714 28.542 1.00 94.81 87 LYS A CA 1
ATOM 669 C C . LYS A 1 87 ? -12.285 15.774 28.133 1.00 94.81 87 LYS A C 1
ATOM 671 O O . LYS A 1 87 ? -12.942 16.342 29.001 1.00 94.81 87 LYS A O 1
ATOM 676 N N . TYR A 1 88 ? -12.429 16.040 26.834 1.00 95.00 88 TYR A N 1
ATOM 677 C CA . TYR A 1 88 ? -13.428 16.971 26.305 1.00 95.00 88 TYR A CA 1
ATOM 678 C C . TYR A 1 88 ? -14.862 16.490 26.571 1.00 95.00 88 TYR A C 1
ATOM 680 O O . TYR A 1 88 ? -15.664 17.249 27.113 1.00 95.00 88 TYR A O 1
ATOM 688 N N . VAL A 1 89 ? -15.168 15.229 26.247 1.00 96.56 89 VAL A N 1
ATOM 689 C CA . VAL A 1 89 ? -16.498 14.631 26.448 1.00 96.56 89 VAL A CA 1
ATOM 690 C C . VAL A 1 89 ? -16.884 14.639 27.927 1.00 96.56 89 VAL A C 1
ATOM 692 O O . VAL A 1 89 ? -17.980 15.081 28.257 1.00 96.56 89 VAL A O 1
ATOM 695 N N . MET A 1 90 ? -15.965 14.258 28.825 1.00 93.94 90 MET A N 1
ATOM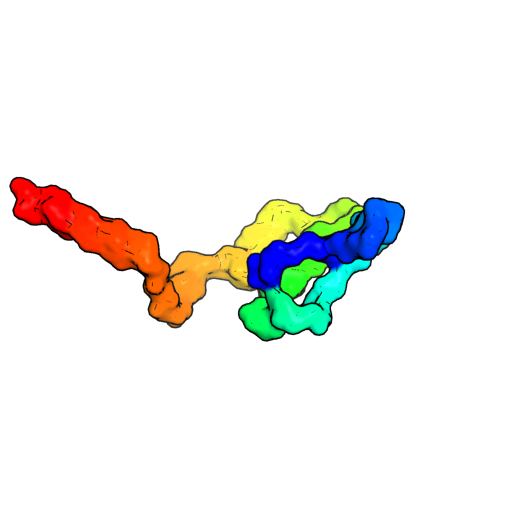 696 C CA . MET A 1 90 ? -16.184 14.343 30.273 1.00 93.94 90 MET A CA 1
ATOM 697 C C . MET A 1 90 ? -16.505 15.780 30.693 1.00 93.94 90 MET A C 1
ATOM 699 O O . MET A 1 90 ? -17.556 16.031 31.258 1.00 93.94 90 MET A O 1
ATOM 703 N N . LYS A 1 91 ? -15.689 16.773 30.324 1.00 93.81 91 LYS A N 1
ATOM 704 C CA . LYS A 1 91 ? -15.984 18.178 30.665 1.00 93.81 91 LYS A CA 1
ATOM 705 C C . LYS A 1 91 ? -17.359 18.666 30.189 1.00 93.81 91 LYS A C 1
ATOM 707 O O . LYS A 1 91 ? -17.919 19.560 30.815 1.00 93.81 91 LYS A O 1
ATOM 712 N N . ARG A 1 92 ? -17.872 18.134 29.077 1.00 92.94 92 ARG A N 1
ATOM 713 C CA . ARG A 1 92 ? -19.170 18.522 28.510 1.00 92.94 92 ARG A CA 1
ATOM 714 C C . ARG A 1 92 ? -20.354 17.845 29.202 1.00 92.94 92 ARG A C 1
ATOM 716 O O . ARG A 1 92 ? -21.385 18.484 29.327 1.00 92.94 92 ARG A O 1
ATOM 723 N N . LEU A 1 93 ? -20.203 16.589 29.622 1.00 92.31 93 LEU A N 1
ATOM 724 C CA . LEU A 1 93 ? -21.260 15.808 30.283 1.00 92.31 93 LEU A CA 1
ATOM 725 C C . LEU A 1 93 ? -21.465 16.170 31.761 1.00 92.31 93 LEU A C 1
ATOM 727 O O . LEU A 1 93 ? -22.474 15.799 32.340 1.00 92.31 93 LEU A O 1
ATOM 731 N N . TRP A 1 94 ? -20.501 16.853 32.378 1.00 80.94 94 TRP A N 1
ATOM 732 C CA . TRP A 1 94 ? -20.563 17.279 33.782 1.00 80.94 94 TRP A CA 1
ATOM 733 C C . TRP A 1 94 ? -21.254 18.645 33.969 1.00 80.94 94 TRP A C 1
ATOM 735 O O . TRP A 1 94 ? -21.163 19.237 35.043 1.00 80.94 94 TRP A O 1
ATOM 745 N N . LYS A 1 95 ? -21.900 19.164 32.921 1.00 56.12 95 LYS A N 1
ATOM 746 C CA . LYS A 1 95 ? -22.773 20.341 32.951 1.00 56.12 95 LYS A CA 1
ATOM 747 C C . LYS A 1 95 ? -24.206 19.901 32.711 1.00 56.12 95 LYS A C 1
ATOM 749 O O . LYS A 1 95 ? -25.089 20.525 33.329 1.00 56.12 95 LYS A O 1
#

Sequence (95 aa):
LSGLSPFLGDTDAETLSNILTTNCSFDDEAFENISEDAKDFIANLLIREKSGRFSAAQCLKHPWVNNVSVKSRQSGIQLKSQLLLKKYVMKRLWK

Secondary structure (DSSP, 8-state):
---S-TT--SSHHHHHHHHHHT-----SGGGTTS-HHHHHHHHTTS-SSTTTSPPHHHHTTSTTTTTHHHHHHHT----HHHHHHHHHHHHHHT-

Foldseek 3Di:
DLPDDQQDDPDPVSSVVCLQVLPGDCPDPSNPPPDPLVVVLVVLQSDNDPVSHDDPVRSQVRPVNDPVVVVVVVVPDDDPVNVVVVVVVVVVVVD

Organism: Scyliorhinus torazame (NCBI:txid75743)

pLDDT: mean 89.48, std 7.01, range [56.12, 97.5]

InterPro domains:
  IPR011009 Protein kinase-like domain superfamily [SSF56112] (1-73)